Protein AF-V5WHB4-F1 (afdb_monomer_lite)

Sequence (123 aa):
MDFMERMKKTLDRGVEASREFLGRAGDTAKDLSEKGVLRLEIRELEGRGKKEFARLGQLVFDHFVKQEKSSITAKNQEVSEILEELRTIENDIAVREDKLSASDDGDKEEPAQTDGADSRDNS

Structure (mmCIF, N/CA/C/O backbone):
data_AF-V5WHB4-F1
#
_entry.id   AF-V5WHB4-F1
#
loop_
_atom_site.group_PDB
_atom_site.id
_atom_site.type_symbol
_atom_site.label_atom_id
_atom_site.label_alt_id
_atom_site.label_comp_id
_atom_site.label_asym_id
_atom_site.label_entity_id
_atom_site.label_seq_id
_atom_site.pdbx_PDB_ins_code
_atom_site.Cartn_x
_atom_site.Cartn_y
_atom_site.Cartn_z
_atom_site.occupancy
_atom_site.B_iso_or_equiv
_atom_site.auth_seq_id
_atom_site.auth_comp_id
_atom_site.auth_asym_id
_atom_site.auth_atom_id
_atom_site.pdbx_PDB_model_num
ATOM 1 N N . MET A 1 1 ? -14.895 4.718 -11.634 1.00 46.72 1 MET A N 1
ATOM 2 C CA . MET A 1 1 ? -14.301 3.420 -12.010 1.00 46.72 1 MET A CA 1
ATOM 3 C C . MET A 1 1 ? -13.549 2.932 -10.793 1.00 46.72 1 MET A C 1
ATOM 5 O O . MET A 1 1 ? -12.650 3.635 -10.351 1.00 46.72 1 MET A O 1
ATOM 9 N N . ASP A 1 2 ? -14.005 1.831 -10.206 1.00 59.88 2 ASP A N 1
ATOM 10 C CA . ASP A 1 2 ? -13.573 1.352 -8.890 1.00 59.88 2 ASP A CA 1
ATOM 11 C C . ASP A 1 2 ? -12.341 0.430 -9.008 1.00 59.88 2 ASP A C 1
ATOM 13 O O . ASP A 1 2 ? -12.194 -0.305 -9.986 1.00 59.88 2 ASP A O 1
ATOM 17 N N . PHE A 1 3 ? -11.438 0.466 -8.028 1.00 61.47 3 PHE A N 1
ATOM 18 C CA . PHE A 1 3 ? -10.193 -0.322 -7.982 1.00 61.47 3 PHE A CA 1
ATOM 19 C C . PHE A 1 3 ? -10.467 -1.835 -8.074 1.00 61.47 3 PHE A C 1
ATOM 21 O O . PHE A 1 3 ? -9.769 -2.578 -8.770 1.00 61.47 3 PHE A O 1
ATOM 28 N N . MET A 1 4 ? -11.576 -2.272 -7.475 1.00 64.19 4 MET A N 1
ATOM 29 C CA . MET A 1 4 ? -12.067 -3.651 -7.554 1.00 64.19 4 MET A CA 1
ATOM 30 C C . MET A 1 4 ? -12.448 -4.076 -8.977 1.00 64.19 4 MET A C 1
ATOM 32 O O . MET A 1 4 ? -12.301 -5.242 -9.351 1.00 64.19 4 MET A O 1
ATOM 36 N N . GLU A 1 5 ? -12.894 -3.129 -9.799 1.00 62.38 5 GLU A N 1
ATOM 37 C CA . GLU A 1 5 ? -13.272 -3.360 -11.191 1.00 62.38 5 GLU A CA 1
ATOM 38 C C . GLU A 1 5 ? -12.039 -3.580 -12.085 1.00 62.38 5 GLU A C 1
ATOM 40 O O . GLU A 1 5 ? -12.090 -4.348 -13.050 1.00 62.38 5 GLU A O 1
ATOM 45 N N . ARG A 1 6 ? -10.899 -2.970 -11.726 1.00 66.12 6 ARG A N 1
ATOM 46 C CA . ARG A 1 6 ? -9.612 -3.158 -12.416 1.00 66.12 6 ARG A CA 1
ATOM 47 C C . ARG A 1 6 ? -9.009 -4.532 -12.129 1.00 66.12 6 ARG A C 1
ATOM 49 O O . ARG A 1 6 ? -8.625 -5.223 -13.068 1.00 66.12 6 ARG A O 1
ATOM 56 N N . MET A 1 7 ? -9.023 -4.980 -10.871 1.00 62.19 7 MET A N 1
ATOM 57 C CA . MET A 1 7 ? -8.462 -6.280 -10.469 1.00 62.19 7 MET A CA 1
ATOM 58 C C . MET A 1 7 ? -9.134 -7.468 -11.182 1.00 62.19 7 MET A C 1
ATOM 60 O O . MET A 1 7 ? -8.478 -8.455 -11.512 1.00 62.19 7 MET A O 1
ATOM 64 N N . LYS A 1 8 ? -10.437 -7.361 -11.475 1.00 59.00 8 LYS A N 1
ATOM 65 C CA . LYS A 1 8 ? -11.197 -8.414 -12.161 1.00 59.00 8 LYS A CA 1
ATOM 66 C C . LYS A 1 8 ? -10.830 -8.546 -13.645 1.00 59.00 8 LYS A C 1
ATOM 68 O O . LYS A 1 8 ? -10.741 -9.657 -14.149 1.00 59.00 8 LYS A O 1
ATOM 73 N N . LYS A 1 9 ? -10.554 -7.432 -14.333 1.00 57.69 9 LYS A N 1
ATOM 74 C CA . LYS A 1 9 ? -10.204 -7.425 -15.768 1.00 57.69 9 LYS A CA 1
ATOM 75 C C . LYS A 1 9 ? -8.786 -7.913 -16.066 1.00 57.69 9 LYS A C 1
ATOM 77 O O . LYS A 1 9 ? -8.542 -8.414 -17.160 1.00 57.69 9 LYS A O 1
ATO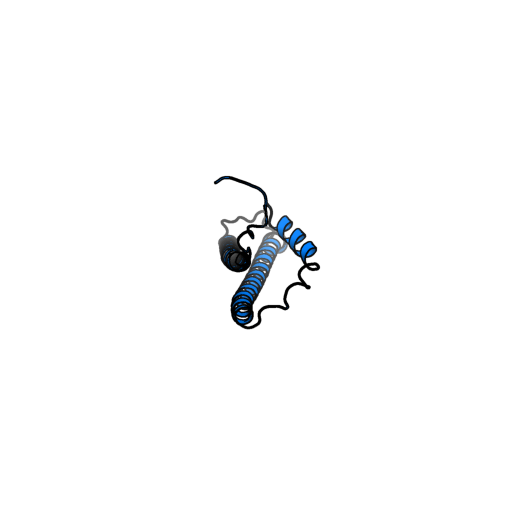M 82 N N . THR A 1 10 ? -7.854 -7.752 -15.131 1.00 58.06 10 THR A N 1
ATOM 83 C CA . THR A 1 10 ? -6.447 -8.134 -15.333 1.00 58.06 10 THR A CA 1
ATOM 84 C C . THR A 1 10 ? -6.252 -9.653 -15.332 1.00 58.06 10 THR A C 1
ATOM 86 O O . THR A 1 10 ? -5.359 -10.155 -16.007 1.00 58.06 10 THR A O 1
ATOM 89 N N . LEU A 1 11 ? -7.123 -10.399 -14.644 1.00 51.31 11 LEU A N 1
ATOM 90 C CA . LEU A 1 11 ? -7.089 -11.865 -14.631 1.00 51.31 11 LEU A CA 1
ATOM 91 C C . LEU A 1 11 ? -7.558 -12.481 -15.961 1.00 51.31 11 LEU A C 1
ATOM 93 O O . LEU A 1 11 ? -6.990 -13.480 -16.395 1.00 51.31 11 LEU A O 1
ATOM 97 N N . ASP A 1 12 ? -8.517 -11.854 -16.648 1.00 49.00 12 ASP A N 1
ATOM 98 C CA . ASP A 1 12 ? -9.105 -12.402 -17.881 1.00 49.00 12 ASP A CA 1
ATOM 99 C C . ASP A 1 12 ? -8.209 -12.236 -19.127 1.00 49.00 12 ASP A C 1
ATOM 101 O O . ASP A 1 12 ? -8.420 -12.909 -20.132 1.00 49.00 12 ASP A O 1
ATOM 105 N N . ARG A 1 13 ? -7.175 -11.382 -19.085 1.00 53.22 13 ARG A N 1
ATOM 106 C CA . ARG A 1 13 ? -6.289 -11.107 -20.241 1.00 53.22 13 ARG A CA 1
ATOM 107 C C . ARG A 1 13 ? -4.970 -11.886 -20.253 1.00 53.22 13 ARG A C 1
ATOM 109 O O . ARG A 1 13 ? -4.148 -11.687 -21.143 1.00 53.22 13 ARG A O 1
ATOM 116 N N . GLY A 1 14 ? -4.755 -12.783 -19.292 1.00 54.56 14 GLY A N 1
ATOM 117 C CA . GLY A 1 14 ? -3.466 -13.453 -19.087 1.00 54.56 14 GLY A CA 1
ATOM 118 C C . GLY A 1 14 ? -3.062 -14.516 -20.120 1.00 54.56 14 GLY A C 1
ATOM 119 O O . GLY A 1 14 ? -1.939 -15.003 -20.044 1.00 54.56 14 GLY A O 1
ATOM 120 N N . VAL A 1 15 ? -3.927 -14.910 -21.065 1.00 46.94 15 VAL A N 1
ATOM 121 C CA . VAL A 1 15 ? -3.702 -16.139 -21.862 1.00 46.94 15 VAL A CA 1
ATOM 122 C C . VAL A 1 15 ? -3.392 -15.894 -23.351 1.00 46.94 15 VAL A C 1
ATOM 124 O O . VAL A 1 15 ? -2.762 -16.745 -23.977 1.00 46.94 15 VAL A O 1
ATOM 127 N N . GLU A 1 16 ? -3.713 -14.733 -23.930 1.00 48.12 16 GLU A N 1
ATOM 128 C CA . GLU A 1 16 ? -3.578 -14.53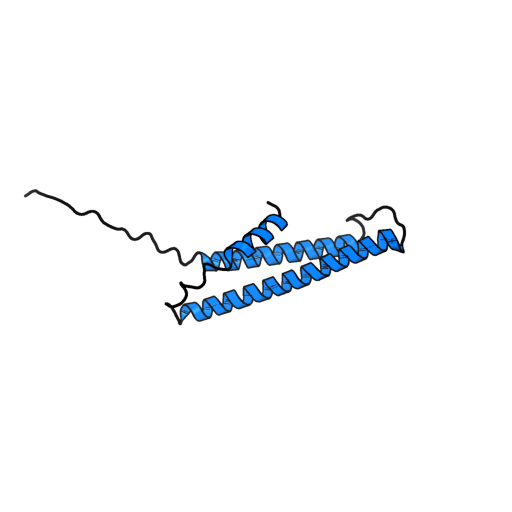1 -25.390 1.00 48.12 16 GLU A CA 1
ATOM 129 C C . GLU A 1 16 ? -2.235 -13.922 -25.845 1.00 48.12 16 GLU A C 1
ATOM 131 O O . GLU A 1 16 ? -1.812 -14.154 -26.974 1.00 48.12 16 GLU A O 1
ATOM 136 N N . ALA A 1 17 ? -1.486 -13.246 -24.966 1.00 53.28 17 ALA A N 1
ATOM 137 C CA . ALA A 1 17 ? -0.282 -12.483 -25.343 1.00 53.28 17 ALA A CA 1
ATOM 138 C C . ALA A 1 17 ? 1.014 -13.314 -25.533 1.00 53.28 17 ALA A C 1
ATOM 140 O O . ALA A 1 17 ? 2.097 -12.759 -25.699 1.00 53.28 17 ALA A O 1
ATOM 141 N N . SER A 1 18 ? 0.948 -14.649 -25.489 1.00 45.41 18 SER A N 1
ATOM 142 C CA . SER A 1 18 ? 2.146 -15.509 -25.439 1.00 45.41 18 SER A CA 1
ATOM 143 C C . SER A 1 18 ? 2.824 -15.788 -26.789 1.00 45.41 18 SER A C 1
ATOM 145 O O . SER A 1 18 ? 3.926 -16.334 -26.801 1.00 45.41 18 SER A O 1
ATOM 147 N N . ARG A 1 19 ? 2.205 -15.451 -27.931 1.00 47.88 19 ARG A N 1
ATOM 148 C CA . ARG A 1 19 ? 2.658 -15.943 -29.251 1.00 47.88 19 ARG A CA 1
ATOM 149 C C . ARG A 1 19 ? 3.437 -14.954 -30.123 1.00 47.88 19 ARG A C 1
ATOM 151 O O . ARG A 1 19 ? 4.016 -15.397 -31.107 1.00 47.88 19 ARG A O 1
ATOM 158 N N . GLU A 1 20 ? 3.513 -13.672 -29.775 1.00 53.59 20 GLU A N 1
ATOM 159 C CA . GLU A 1 20 ? 4.030 -12.641 -30.701 1.00 53.59 20 GLU A CA 1
ATOM 160 C C . GLU A 1 20 ? 5.491 -12.203 -30.437 1.00 53.59 20 GLU A C 1
ATOM 162 O O . GLU A 1 20 ? 6.068 -11.427 -31.190 1.00 53.59 20 GLU A O 1
ATOM 167 N N . PHE A 1 21 ? 6.154 -12.744 -29.407 1.00 49.75 21 PHE A N 1
ATOM 168 C CA . PHE A 1 21 ? 7.390 -12.167 -28.846 1.00 49.75 21 PHE A CA 1
ATOM 169 C C . PHE A 1 21 ? 8.734 -12.646 -29.457 1.00 49.75 21 PHE A C 1
ATOM 171 O O . PHE A 1 21 ? 9.760 -12.582 -28.783 1.00 49.75 21 PHE A O 1
ATOM 178 N N . LEU A 1 22 ? 8.791 -13.160 -30.696 1.00 46.16 22 LEU A N 1
ATOM 179 C CA . LEU A 1 22 ? 9.989 -13.881 -31.196 1.00 46.16 22 LEU A CA 1
ATOM 180 C C . LEU A 1 22 ? 10.798 -13.199 -32.325 1.00 46.16 22 LEU A C 1
ATOM 182 O O . LEU A 1 22 ? 11.473 -13.894 -33.080 1.00 46.16 22 LEU A O 1
ATOM 186 N N . GLY A 1 23 ? 10.767 -11.863 -32.454 1.00 49.75 23 GLY A N 1
ATOM 187 C CA . GLY A 1 23 ? 11.333 -11.166 -33.629 1.00 49.75 23 GLY A CA 1
ATOM 188 C C . GLY A 1 23 ? 12.488 -10.162 -33.444 1.00 49.75 23 GLY A C 1
ATOM 189 O O . GLY A 1 23 ? 13.158 -9.858 -34.428 1.00 49.75 23 GLY A O 1
ATOM 190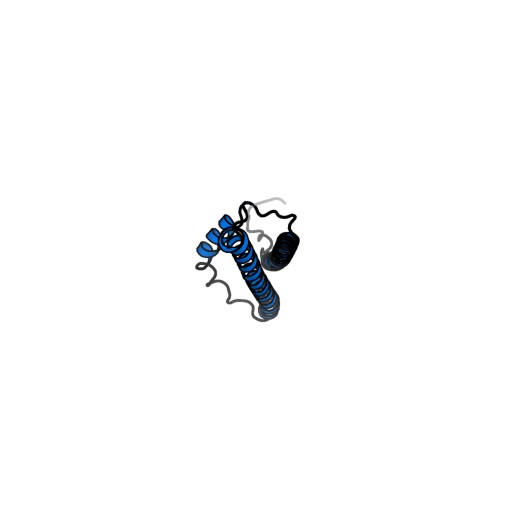 N N . ARG A 1 24 ? 12.756 -9.608 -32.251 1.00 49.94 24 ARG A N 1
ATOM 191 C CA . ARG A 1 24 ? 13.729 -8.502 -32.069 1.00 49.94 24 ARG A CA 1
ATOM 192 C C . ARG A 1 24 ? 14.536 -8.741 -30.785 1.00 49.94 24 ARG A C 1
ATOM 194 O O . ARG A 1 24 ? 13.951 -8.887 -29.726 1.00 49.94 24 ARG A O 1
ATOM 201 N N . ALA A 1 25 ? 15.863 -8.891 -30.862 1.00 51.91 25 ALA A N 1
ATOM 202 C CA . ALA A 1 25 ? 16.666 -9.426 -29.742 1.00 51.91 25 ALA A CA 1
ATOM 203 C C . ALA A 1 25 ? 17.656 -8.429 -29.096 1.00 51.91 25 ALA A C 1
ATOM 205 O O . ALA A 1 25 ? 18.232 -8.743 -28.059 1.00 51.91 25 ALA A O 1
ATOM 206 N N . GLY A 1 26 ? 17.857 -7.236 -29.672 1.00 44.78 26 GLY A N 1
ATOM 207 C CA . GLY A 1 26 ? 18.782 -6.214 -29.148 1.00 44.78 26 GLY A CA 1
ATOM 208 C C . GLY A 1 26 ? 18.080 -5.133 -28.322 1.00 44.78 26 GLY A C 1
ATOM 209 O O . GLY A 1 26 ? 18.237 -5.078 -27.105 1.00 44.78 26 GLY A O 1
ATOM 210 N N . ASP A 1 27 ? 17.254 -4.313 -28.975 1.00 54.06 27 ASP A N 1
ATOM 211 C CA . ASP A 1 27 ? 16.515 -3.218 -28.322 1.00 54.06 27 ASP A CA 1
ATOM 212 C C . ASP A 1 27 ? 15.427 -3.734 -27.369 1.00 54.06 27 ASP A C 1
ATOM 214 O O . ASP A 1 27 ? 15.215 -3.186 -26.288 1.00 54.06 27 ASP A O 1
ATOM 218 N N . THR A 1 28 ? 14.833 -4.883 -27.696 1.00 58.53 28 THR A N 1
ATOM 219 C CA . THR A 1 28 ? 13.867 -5.580 -26.842 1.00 58.53 28 THR A CA 1
ATOM 220 C C . THR A 1 28 ? 14.476 -6.023 -25.513 1.00 58.53 28 THR A C 1
ATOM 222 O O . THR A 1 28 ? 13.776 -6.032 -24.511 1.00 58.53 28 THR A O 1
ATOM 225 N N . ALA A 1 29 ? 15.771 -6.355 -25.441 1.00 60.19 29 ALA A N 1
ATOM 226 C CA . ALA A 1 29 ? 16.383 -6.797 -24.184 1.00 60.19 29 ALA A CA 1
ATOM 227 C C . ALA A 1 29 ? 16.533 -5.648 -23.170 1.00 60.19 29 ALA A C 1
ATOM 229 O O . ALA A 1 29 ? 16.321 -5.848 -21.972 1.00 60.19 29 ALA A O 1
ATOM 230 N N . LYS A 1 30 ? 16.868 -4.441 -23.645 1.00 60.47 30 LYS A N 1
ATOM 231 C CA . LYS A 1 30 ? 16.973 -3.247 -22.798 1.00 60.47 30 LYS A CA 1
ATOM 232 C C . LYS A 1 30 ? 15.593 -2.762 -22.353 1.00 60.47 30 LYS A C 1
ATOM 234 O O . LYS A 1 30 ? 15.397 -2.532 -21.162 1.00 60.47 30 LYS A O 1
ATOM 239 N N . ASP A 1 31 ? 14.638 -2.711 -23.278 1.00 68.12 31 ASP A N 1
ATOM 240 C CA . ASP A 1 31 ? 13.247 -2.355 -22.981 1.00 68.12 31 ASP A CA 1
ATOM 241 C C . ASP A 1 31 ? 12.605 -3.348 -21.990 1.00 68.12 31 ASP A C 1
ATOM 243 O O . ASP A 1 31 ? 12.018 -2.954 -20.984 1.00 68.12 31 ASP A O 1
ATOM 247 N N . LEU A 1 32 ? 12.834 -4.655 -22.167 1.00 73.12 32 LEU A N 1
ATOM 248 C CA . LEU A 1 32 ? 12.417 -5.680 -21.202 1.00 73.12 32 LEU A CA 1
ATOM 249 C C . LEU A 1 32 ? 13.064 -5.508 -19.822 1.00 73.12 32 LEU A C 1
ATOM 251 O O . LEU A 1 32 ? 12.418 -5.792 -18.812 1.00 73.12 32 LEU A O 1
ATOM 255 N N . SER A 1 33 ? 14.325 -5.070 -19.762 1.00 80.81 33 SER A N 1
ATOM 256 C CA . SER A 1 33 ? 15.013 -4.820 -18.494 1.00 80.81 33 SER A CA 1
ATOM 257 C C . SER A 1 33 ? 14.396 -3.634 -17.756 1.00 80.81 33 SER A C 1
ATOM 259 O O . SER A 1 33 ? 14.086 -3.747 -16.572 1.00 80.81 33 SER A O 1
ATOM 261 N N . GLU A 1 34 ? 14.185 -2.510 -18.442 1.00 84.25 34 GLU A N 1
ATOM 262 C CA . GLU A 1 34 ? 13.597 -1.299 -17.854 1.00 84.25 34 GLU A CA 1
ATOM 263 C C . GLU A 1 34 ? 12.142 -1.545 -17.415 1.00 84.25 34 GLU A C 1
ATOM 265 O O . GLU A 1 34 ? 11.772 -1.249 -16.274 1.00 84.25 34 GLU A O 1
ATOM 270 N N . LYS A 1 35 ? 11.340 -2.218 -18.251 1.00 86.00 35 LYS A N 1
ATOM 271 C CA . LYS A 1 35 ? 9.979 -2.663 -17.902 1.00 86.00 35 LYS A CA 1
ATOM 272 C C . LYS A 1 35 ? 9.970 -3.662 -16.744 1.00 86.00 35 LYS A C 1
ATOM 274 O O . LYS A 1 35 ? 9.080 -3.622 -15.893 1.00 86.00 35 LYS A O 1
ATOM 279 N N . GLY A 1 36 ? 10.952 -4.560 -16.689 1.00 88.38 36 GLY A N 1
ATOM 280 C CA . GLY A 1 36 ? 11.118 -5.527 -15.605 1.00 88.38 36 GLY A CA 1
ATOM 281 C C . GLY A 1 36 ? 11.335 -4.849 -14.253 1.00 88.38 36 GLY A C 1
ATOM 282 O O . GLY A 1 36 ? 10.680 -5.220 -13.278 1.00 88.38 36 GLY A O 1
ATOM 283 N N . VAL A 1 37 ? 12.183 -3.818 -14.211 1.00 92.81 37 VAL A N 1
ATOM 284 C CA . VAL A 1 37 ? 12.407 -3.005 -13.005 1.00 92.81 37 VAL A CA 1
ATOM 285 C C . VAL A 1 37 ? 11.112 -2.324 -12.567 1.00 92.81 37 VAL A C 1
ATOM 287 O O . VAL A 1 37 ? 10.703 -2.495 -11.421 1.00 92.81 37 VAL A O 1
ATOM 290 N N . LEU A 1 38 ? 10.407 -1.648 -13.480 1.00 88.50 38 LEU A N 1
ATOM 291 C CA . LEU A 1 38 ? 9.137 -0.981 -13.159 1.00 88.50 38 LEU A CA 1
ATOM 292 C C . LEU A 1 38 ? 8.089 -1.952 -12.593 1.00 88.50 38 LEU A C 1
ATOM 294 O O . LEU A 1 38 ? 7.411 -1.633 -11.618 1.00 88.50 38 LEU A O 1
ATOM 298 N N . ARG A 1 39 ? 7.979 -3.163 -13.153 1.00 89.50 39 ARG A N 1
ATOM 299 C CA . ARG A 1 39 ? 7.062 -4.201 -12.649 1.00 89.50 39 ARG A CA 1
ATOM 300 C C . ARG A 1 39 ? 7.432 -4.679 -11.245 1.00 89.50 39 ARG A C 1
ATOM 302 O O . ARG A 1 39 ? 6.537 -4.940 -10.440 1.00 89.50 39 ARG A O 1
ATOM 309 N N . LEU A 1 40 ? 8.724 -4.809 -10.943 1.00 95.12 40 LEU A N 1
ATOM 310 C CA . LEU A 1 40 ? 9.183 -5.159 -9.597 1.00 95.12 40 LEU A CA 1
ATOM 311 C C . LEU A 1 40 ? 8.882 -4.035 -8.602 1.00 95.12 40 LEU A C 1
ATOM 313 O O . LEU A 1 40 ? 8.326 -4.317 -7.544 1.00 95.12 40 LEU A O 1
ATOM 317 N N . GLU A 1 41 ? 9.150 -2.779 -8.963 1.00 93.50 41 GLU A N 1
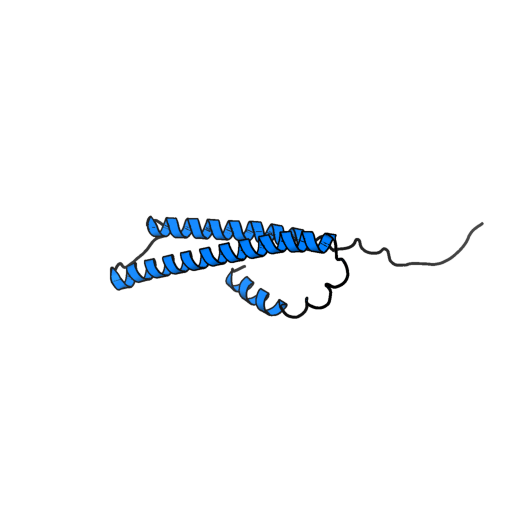ATOM 318 C CA . GLU A 1 41 ? 8.835 -1.618 -8.122 1.00 93.50 41 GLU A CA 1
ATOM 319 C C . GLU A 1 41 ? 7.332 -1.512 -7.820 1.00 93.50 41 GLU A C 1
ATOM 321 O O . GLU A 1 41 ? 6.947 -1.297 -6.670 1.00 93.50 41 GLU A O 1
ATOM 326 N N . ILE A 1 42 ? 6.469 -1.715 -8.825 1.00 91.75 42 ILE A N 1
ATOM 327 C CA . ILE A 1 42 ? 5.009 -1.758 -8.635 1.00 91.75 42 ILE A CA 1
ATOM 328 C C . ILE A 1 42 ? 4.637 -2.879 -7.662 1.00 91.75 42 ILE A C 1
ATOM 330 O O . ILE A 1 42 ? 3.899 -2.651 -6.707 1.00 91.75 42 ILE A O 1
ATOM 334 N N . ARG A 1 43 ? 5.189 -4.084 -7.842 1.00 91.50 43 ARG A N 1
ATOM 335 C CA . ARG A 1 43 ? 4.912 -5.221 -6.953 1.00 91.50 43 ARG A CA 1
ATOM 336 C C . ARG A 1 43 ? 5.353 -4.957 -5.511 1.00 91.50 43 ARG A C 1
ATOM 338 O O . ARG A 1 43 ? 4.686 -5.392 -4.569 1.00 91.50 43 ARG A O 1
ATOM 345 N N . GLU A 1 44 ? 6.475 -4.274 -5.317 1.00 94.50 44 GLU A N 1
ATOM 346 C CA . GLU A 1 44 ? 6.938 -3.858 -3.993 1.00 94.50 44 GLU A CA 1
ATOM 347 C C . GLU A 1 44 ? 5.988 -2.838 -3.363 1.00 94.50 44 GLU A C 1
ATOM 349 O O . GLU A 1 44 ? 5.599 -3.001 -2.202 1.00 94.50 44 GLU A O 1
ATOM 354 N N . LEU A 1 45 ? 5.560 -1.832 -4.130 1.00 94.62 45 LEU A N 1
ATOM 355 C CA . LEU A 1 45 ? 4.568 -0.842 -3.715 1.00 94.62 45 LEU A CA 1
ATOM 356 C C . LEU A 1 45 ? 3.235 -1.493 -3.328 1.00 94.62 45 LEU A C 1
ATOM 358 O O . LEU A 1 45 ? 2.730 -1.228 -2.240 1.00 94.62 45 LEU A O 1
ATOM 362 N N . GLU A 1 46 ? 2.710 -2.412 -4.140 1.00 91.56 46 GLU A N 1
ATOM 363 C CA . GLU A 1 46 ? 1.513 -3.196 -3.812 1.00 91.56 46 GLU A CA 1
ATOM 364 C C . GLU A 1 46 ? 1.697 -3.998 -2.518 1.00 91.56 46 GLU A C 1
ATOM 366 O O . GLU A 1 46 ? 0.786 -4.107 -1.694 1.00 91.56 46 GLU A O 1
ATOM 371 N N . GLY A 1 47 ? 2.885 -4.576 -2.325 1.00 91.94 47 GLY A N 1
ATOM 372 C CA . GLY A 1 47 ? 3.251 -5.280 -1.101 1.00 91.94 47 GLY A CA 1
ATOM 373 C C . GLY A 1 47 ? 3.225 -4.368 0.126 1.00 91.94 47 GLY A C 1
ATOM 374 O O . GLY A 1 47 ? 2.719 -4.775 1.174 1.00 91.94 47 GLY A O 1
ATOM 375 N N . ARG A 1 48 ? 3.732 -3.136 0.005 1.00 96.12 48 ARG A N 1
ATOM 376 C CA . ARG A 1 48 ? 3.645 -2.115 1.062 1.00 96.12 48 ARG A CA 1
ATOM 377 C C . ARG A 1 48 ? 2.200 -1.693 1.312 1.00 96.12 48 ARG A C 1
ATOM 379 O O . ARG A 1 48 ? 1.767 -1.726 2.459 1.00 96.12 48 ARG A O 1
ATOM 386 N N . GLY A 1 49 ? 1.424 -1.435 0.259 1.00 94.81 49 GLY A N 1
ATOM 387 C CA . GLY A 1 49 ? 0.009 -1.075 0.370 1.00 94.81 49 GLY A CA 1
ATOM 388 C C . GLY A 1 49 ? -0.802 -2.141 1.109 1.00 94.81 49 GLY A C 1
ATOM 389 O O . GLY A 1 49 ? -1.554 -1.826 2.026 1.00 94.81 49 GLY A O 1
ATOM 390 N N . LYS A 1 50 ? -0.578 -3.427 0.807 1.00 95.62 50 LYS A N 1
ATOM 391 C CA . LYS A 1 50 ? -1.210 -4.547 1.532 1.00 95.62 50 LYS A CA 1
ATOM 392 C C . LYS A 1 50 ? -0.888 -4.540 3.029 1.00 95.62 50 LYS A C 1
ATOM 394 O O . LYS A 1 50 ? -1.768 -4.836 3.836 1.00 95.62 50 LYS A O 1
ATOM 399 N N . LYS A 1 51 ? 0.353 -4.213 3.409 1.00 97.06 51 LYS A N 1
ATOM 400 C CA . LYS A 1 51 ? 0.758 -4.119 4.821 1.00 97.06 51 LYS A CA 1
ATOM 401 C C . LYS A 1 51 ? 0.069 -2.950 5.525 1.00 97.06 51 LYS A C 1
ATOM 403 O O . LYS A 1 51 ? -0.445 -3.150 6.621 1.00 97.06 51 LYS A O 1
ATOM 408 N N . GLU A 1 52 ? -0.010 -1.784 4.890 1.00 96.88 52 GLU A N 1
ATOM 409 C CA . GLU A 1 52 ? -0.704 -0.622 5.464 1.00 96.88 52 GLU A CA 1
ATOM 410 C C . GLU A 1 52 ? -2.218 -0.842 5.574 1.00 96.88 52 GLU A C 1
ATOM 412 O O . GLU A 1 52 ? -2.815 -0.527 6.602 1.00 96.88 52 GLU A O 1
ATOM 417 N N . PHE A 1 53 ? -2.846 -1.496 4.592 1.00 94.56 53 PHE A N 1
ATOM 418 C CA . PHE A 1 53 ? -4.248 -1.910 4.707 1.00 94.56 53 PHE A CA 1
ATOM 419 C C . PHE A 1 53 ? -4.473 -2.888 5.866 1.00 94.56 53 PHE A C 1
ATOM 421 O O . PHE A 1 53 ? -5.441 -2.744 6.616 1.00 94.56 53 PHE A O 1
ATOM 428 N N . ALA A 1 54 ? -3.581 -3.867 6.049 1.00 96.81 54 ALA A N 1
ATOM 429 C CA . ALA A 1 54 ? -3.653 -4.781 7.186 1.00 96.81 54 ALA A CA 1
ATOM 430 C C . ALA A 1 54 ? -3.485 -4.034 8.519 1.00 96.81 54 ALA A C 1
ATOM 432 O O . ALA A 1 54 ? -4.232 -4.295 9.463 1.00 96.81 54 ALA A O 1
ATOM 433 N N . ARG A 1 55 ? -2.564 -3.064 8.579 1.00 97.50 55 ARG A N 1
ATOM 434 C CA . ARG A 1 55 ? -2.363 -2.195 9.744 1.00 97.50 55 ARG A CA 1
ATOM 435 C C . ARG A 1 55 ? -3.614 -1.374 10.057 1.00 97.50 55 ARG A C 1
ATOM 437 O O . ARG A 1 55 ? -4.023 -1.330 11.215 1.00 97.50 55 ARG A O 1
ATOM 444 N N . LEU A 1 56 ? -4.261 -0.789 9.047 1.00 97.25 56 LEU A N 1
ATOM 445 C CA . LEU A 1 56 ? -5.528 -0.073 9.217 1.00 97.25 56 LEU A CA 1
ATOM 446 C C . LEU A 1 56 ? -6.619 -0.999 9.761 1.00 97.25 56 LEU A C 1
ATOM 448 O O . LEU A 1 56 ? -7.304 -0.650 10.719 1.00 97.25 56 LEU A O 1
ATOM 452 N N . GLY A 1 57 ? -6.759 -2.196 9.186 1.00 96.62 57 GLY A N 1
ATOM 453 C CA . GLY A 1 57 ? -7.727 -3.193 9.644 1.00 96.62 57 GLY A CA 1
ATOM 454 C C . GLY A 1 57 ? -7.492 -3.623 11.093 1.00 96.62 57 GLY A C 1
ATOM 455 O O . GLY A 1 57 ? -8.439 -3.685 11.876 1.00 96.62 57 GLY A O 1
ATOM 456 N N . GLN A 1 58 ? -6.233 -3.853 11.477 1.00 97.19 58 GLN A N 1
ATOM 457 C CA . GLN A 1 58 ? -5.862 -4.170 12.856 1.00 97.19 58 GLN A CA 1
ATOM 458 C C . GLN A 1 58 ? -6.209 -3.024 13.810 1.00 97.19 58 GLN A C 1
ATOM 460 O O . GLN A 1 58 ? -6.789 -3.257 14.866 1.00 97.19 58 GLN A O 1
ATOM 465 N N . LEU A 1 59 ? -5.896 -1.789 13.424 1.00 96.69 59 LEU A N 1
ATOM 466 C CA . LEU A 1 59 ? -6.190 -0.600 14.214 1.00 96.69 59 LEU A CA 1
ATOM 467 C C . LEU A 1 59 ? -7.702 -0.421 14.424 1.00 96.69 59 LEU A C 1
ATOM 469 O O . LEU A 1 59 ? -8.147 -0.164 15.541 1.00 96.69 59 LEU A O 1
ATOM 473 N N . VAL A 1 60 ? -8.502 -0.628 13.377 1.00 96.75 60 VAL A N 1
ATOM 474 C CA . VAL A 1 60 ? -9.970 -0.609 13.451 1.00 96.75 60 VAL A CA 1
ATOM 475 C C . VAL A 1 60 ? -10.498 -1.725 14.359 1.00 96.75 60 VAL A C 1
ATOM 477 O O . VAL A 1 60 ? -11.352 -1.471 15.210 1.00 96.75 60 VAL A O 1
ATOM 480 N N . PHE A 1 61 ? -9.978 -2.948 14.223 1.00 96.88 61 PHE A N 1
ATOM 481 C CA . PHE A 1 61 ? -10.354 -4.077 15.075 1.00 96.88 61 PHE A CA 1
ATOM 482 C C . PHE A 1 61 ? -10.044 -3.803 16.549 1.00 96.88 61 PHE A C 1
ATOM 484 O O . PHE A 1 61 ? -10.916 -3.953 17.402 1.00 96.88 61 PHE A O 1
ATOM 491 N N . ASP A 1 62 ? -8.826 -3.355 16.854 1.00 96.25 62 ASP A N 1
ATOM 492 C CA . ASP A 1 62 ? -8.408 -3.047 18.219 1.00 96.25 62 ASP A CA 1
ATOM 493 C C . ASP A 1 62 ? -9.277 -1.934 18.822 1.00 96.25 62 ASP A C 1
ATOM 495 O O . ASP A 1 62 ? -9.679 -2.021 19.983 1.00 96.25 62 ASP A O 1
ATOM 499 N N . HIS A 1 63 ? -9.636 -0.926 18.026 1.00 96.69 63 HIS A N 1
ATOM 500 C CA . HIS A 1 63 ? -10.493 0.174 18.453 1.00 96.69 63 HIS A CA 1
ATOM 501 C C . HIS A 1 63 ? -11.903 -0.285 18.853 1.00 96.69 63 HIS A C 1
ATOM 503 O O . HIS A 1 63 ? -12.405 0.111 19.906 1.00 96.69 63 HIS A O 1
ATOM 509 N N . PHE A 1 64 ? -12.534 -1.127 18.033 1.00 96.94 64 PHE A N 1
ATOM 510 C CA . PHE A 1 64 ? -13.911 -1.560 18.269 1.00 96.94 64 PHE A CA 1
ATOM 511 C C . PHE A 1 64 ? -14.019 -2.723 19.254 1.00 96.94 64 PHE A C 1
ATOM 513 O O . PHE A 1 64 ? -14.929 -2.743 20.075 1.00 96.94 64 PHE A O 1
ATOM 520 N N . VAL A 1 65 ? -13.103 -3.689 19.184 1.00 97.31 65 VAL A N 1
ATOM 521 C CA . VAL A 1 65 ? -13.224 -4.955 19.920 1.00 97.31 65 VAL A CA 1
ATOM 522 C C . VAL A 1 65 ? -12.457 -4.929 21.234 1.00 97.31 65 VAL A C 1
ATOM 524 O O . VAL A 1 65 ? -12.950 -5.443 22.230 1.00 97.31 65 VAL A O 1
ATOM 527 N N . LYS A 1 66 ? -11.251 -4.346 21.261 1.00 95.31 66 LYS A N 1
ATOM 528 C CA . LYS A 1 66 ? -10.416 -4.340 22.476 1.00 95.31 66 LYS A CA 1
ATOM 529 C C . LYS A 1 66 ? -10.610 -3.091 23.322 1.00 95.31 66 LYS A C 1
ATOM 531 O O . LYS A 1 66 ? -10.514 -3.167 24.540 1.00 95.31 66 LYS A O 1
ATOM 536 N N . GLN A 1 67 ? -10.816 -1.942 22.681 1.00 95.25 67 GLN A N 1
ATOM 537 C CA . GLN A 1 67 ? -10.981 -0.659 23.370 1.00 95.25 67 GLN A CA 1
ATOM 538 C C . GLN A 1 67 ? -12.452 -0.276 23.579 1.00 95.25 67 GLN A C 1
ATOM 540 O O . GLN A 1 67 ? -12.704 0.720 24.251 1.00 95.25 67 GLN A O 1
ATOM 545 N N . GLU A 1 68 ? -13.394 -1.024 22.989 1.00 94.88 68 GLU A N 1
ATOM 546 C CA . GLU A 1 68 ? -14.848 -0.797 23.080 1.00 94.88 68 GLU A CA 1
ATOM 547 C C . GLU A 1 68 ? -15.282 0.636 22.718 1.00 94.88 68 GLU A C 1
ATOM 549 O O . GLU A 1 68 ? -16.296 1.155 23.187 1.00 94.88 68 GLU A O 1
ATOM 554 N N . LYS A 1 69 ? -14.512 1.313 21.861 1.00 94.56 69 LYS A N 1
ATOM 555 C CA . LYS A 1 69 ? -14.852 2.657 21.392 1.00 94.56 69 LYS A CA 1
ATOM 556 C C . LYS A 1 69 ? -15.864 2.558 20.261 1.00 94.56 69 LYS A C 1
ATOM 558 O O . LYS A 1 69 ? -15.748 1.703 19.398 1.00 94.56 69 LYS A O 1
ATOM 563 N N . SER A 1 70 ? -16.829 3.470 20.212 1.00 92.50 70 SER A N 1
ATOM 564 C CA . SER A 1 70 ? -17.939 3.413 19.249 1.00 92.50 70 SER A CA 1
ATOM 565 C C . SER A 1 70 ? -17.618 3.973 17.862 1.00 92.50 70 SER A C 1
ATOM 567 O O . SER A 1 70 ? -18.405 3.791 16.936 1.00 92.50 70 SER A O 1
ATOM 569 N N . SER A 1 71 ? -16.508 4.697 17.694 1.00 93.75 71 SER A N 1
ATOM 570 C CA . SER A 1 71 ? -16.201 5.367 16.426 1.00 93.75 71 SER A CA 1
ATOM 571 C C . SER A 1 71 ? -14.722 5.669 16.250 1.00 93.75 71 SER A C 1
ATOM 573 O O . SER A 1 71 ? -14.101 6.250 17.138 1.00 93.75 71 SER A O 1
ATOM 575 N N . ILE A 1 72 ? -14.225 5.428 15.041 1.00 94.81 72 ILE A N 1
ATOM 576 C CA . ILE A 1 72 ? -12.902 5.839 14.584 1.00 94.81 72 ILE A CA 1
ATOM 577 C C . ILE A 1 72 ? -13.037 6.848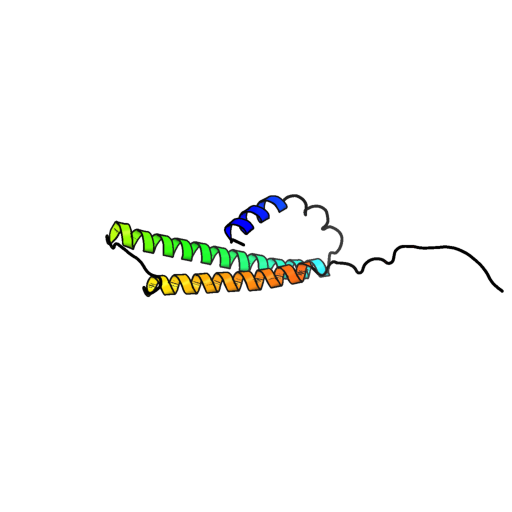 13.436 1.00 94.81 72 ILE A C 1
ATOM 579 O O . ILE A 1 72 ? -13.988 6.787 12.660 1.00 94.81 72 ILE A O 1
ATOM 583 N N . THR A 1 73 ? -12.116 7.807 13.334 1.00 95.25 73 THR A N 1
ATOM 584 C CA . THR A 1 73 ? -12.169 8.876 12.324 1.00 95.25 73 THR A CA 1
ATOM 585 C C . THR A 1 73 ? -10.809 9.097 11.678 1.00 95.25 73 THR A C 1
ATOM 587 O O . THR A 1 73 ? -9.777 8.888 12.312 1.00 95.25 73 THR A O 1
ATOM 590 N N . ALA A 1 74 ? -10.811 9.589 10.436 1.00 93.00 74 ALA A N 1
ATOM 591 C CA . ALA A 1 74 ? -9.609 9.975 9.696 1.00 93.00 74 ALA A CA 1
ATOM 592 C C . ALA A 1 74 ? -8.798 11.096 10.372 1.00 93.00 74 ALA A C 1
ATOM 594 O O . ALA A 1 74 ? -7.658 11.325 9.997 1.00 93.00 74 ALA A O 1
ATOM 595 N N . LYS A 1 75 ? -9.371 11.797 11.362 1.00 92.00 75 LYS A N 1
ATOM 596 C CA . LYS A 1 75 ? -8.661 12.807 12.166 1.00 92.00 75 LYS A CA 1
ATOM 597 C C . LYS A 1 75 ? -7.805 12.209 13.285 1.00 92.00 75 LYS A C 1
ATOM 599 O O . LYS A 1 75 ? -7.037 12.936 13.905 1.00 92.00 75 LYS A O 1
ATOM 604 N N . ASN A 1 76 ? -7.971 10.923 13.593 1.00 93.50 76 ASN A N 1
ATOM 605 C CA . ASN A 1 76 ? -7.111 10.260 14.562 1.00 93.50 76 ASN A CA 1
ATOM 606 C C . ASN A 1 76 ? -5.713 10.152 13.956 1.00 93.50 76 ASN A C 1
ATOM 608 O O . ASN A 1 76 ? -5.587 9.621 12.858 1.00 93.50 76 ASN A O 1
ATOM 612 N N . GLN A 1 77 ? -4.691 10.605 14.685 1.00 92.75 77 GLN A N 1
ATOM 613 C CA . GLN A 1 77 ? -3.315 10.704 14.185 1.00 92.75 77 GLN A CA 1
ATOM 614 C C . GLN A 1 77 ? -2.837 9.412 13.499 1.00 92.75 77 GLN A C 1
ATOM 616 O O . GLN A 1 77 ? -2.417 9.432 12.345 1.00 92.75 77 GLN A O 1
ATOM 621 N N . GLU A 1 78 ? -3.005 8.272 14.171 1.00 93.12 78 GLU A N 1
ATOM 622 C CA . GLU A 1 78 ? -2.604 6.960 13.648 1.00 93.12 78 GLU A CA 1
ATOM 623 C C . GLU A 1 78 ? -3.369 6.566 12.372 1.00 93.12 78 GLU A C 1
ATOM 625 O O . GLU A 1 78 ? -2.809 5.930 11.485 1.00 93.12 78 GLU A O 1
ATOM 630 N N . VAL A 1 79 ? -4.643 6.962 12.254 1.00 96.19 79 VAL A N 1
ATOM 631 C CA . VAL A 1 79 ? -5.449 6.715 11.048 1.00 96.19 79 VAL A CA 1
ATOM 632 C C . VAL A 1 79 ? -4.979 7.618 9.917 1.00 96.19 79 VAL A C 1
ATOM 634 O O . VAL A 1 79 ? -4.786 7.133 8.807 1.00 96.19 79 VAL A O 1
ATOM 637 N N . SER A 1 80 ? -4.784 8.915 10.180 1.00 96.75 80 SER A N 1
ATOM 638 C CA . SER A 1 80 ? -4.328 9.856 9.155 1.00 96.75 80 SER A CA 1
ATOM 639 C C . SER A 1 80 ? -2.978 9.455 8.575 1.00 96.75 80 SER A C 1
ATOM 641 O O . SER A 1 80 ? -2.821 9.495 7.363 1.00 96.75 80 SER A O 1
ATOM 643 N N . GLU A 1 81 ? -2.040 8.998 9.405 1.00 96.94 81 GLU A N 1
ATOM 644 C CA . GLU A 1 81 ? -0.728 8.536 8.941 1.00 96.94 81 GLU A CA 1
ATOM 645 C C . GLU A 1 81 ? -0.847 7.349 7.978 1.00 96.94 81 GLU A C 1
ATOM 647 O O . GLU A 1 81 ? -0.246 7.371 6.907 1.00 96.94 81 GLU A O 1
ATOM 652 N N . ILE A 1 82 ? -1.665 6.344 8.318 1.00 97.31 82 ILE A N 1
ATOM 653 C CA . ILE A 1 82 ? -1.883 5.181 7.444 1.00 97.31 82 ILE A CA 1
ATOM 654 C C . ILE A 1 82 ? -2.553 5.604 6.130 1.00 97.31 82 ILE A C 1
ATOM 656 O O . ILE A 1 82 ? -2.190 5.124 5.060 1.00 97.31 82 ILE A O 1
ATOM 660 N N . LEU A 1 83 ? -3.535 6.507 6.195 1.00 97.00 83 LEU A N 1
ATOM 661 C CA . LEU A 1 83 ? -4.259 6.964 5.009 1.00 97.00 83 LEU A CA 1
ATOM 662 C C . LEU A 1 83 ? -3.383 7.800 4.066 1.00 97.00 83 LEU A C 1
ATOM 664 O O . LEU A 1 83 ? -3.508 7.649 2.852 1.00 97.00 83 LEU A O 1
ATOM 668 N N . GLU A 1 84 ? -2.513 8.667 4.588 1.00 97.56 84 GLU A N 1
ATOM 669 C CA . GLU A 1 84 ? -1.583 9.435 3.748 1.00 97.56 84 GLU A CA 1
ATOM 670 C C . GLU A 1 84 ? -0.522 8.535 3.098 1.00 97.56 84 GLU A C 1
ATOM 672 O O . GLU A 1 84 ? -0.205 8.713 1.919 1.00 97.56 84 GLU A O 1
ATOM 677 N N . GLU A 1 85 ? -0.028 7.519 3.812 1.00 97.00 85 GLU A N 1
ATOM 678 C CA . GLU A 1 85 ? 0.885 6.530 3.228 1.00 97.00 85 GLU A CA 1
ATOM 679 C C . GLU A 1 85 ? 0.195 5.732 2.111 1.00 97.00 85 GLU A C 1
ATOM 681 O O . GLU A 1 85 ? 0.740 5.600 1.016 1.00 97.00 85 GLU A O 1
ATOM 686 N N . LEU A 1 86 ? -1.042 5.269 2.331 1.00 95.31 86 LEU A N 1
ATOM 687 C CA . LEU A 1 86 ? -1.819 4.566 1.304 1.00 95.31 86 LEU A CA 1
ATOM 688 C C . LEU A 1 86 ? -2.028 5.424 0.049 1.00 95.31 86 LEU A C 1
ATOM 690 O O . LEU A 1 86 ? -1.824 4.930 -1.058 1.00 95.31 86 LEU A O 1
ATOM 694 N N . ARG A 1 87 ? -2.353 6.714 0.201 1.00 96.25 87 ARG A N 1
ATOM 695 C CA . ARG A 1 87 ? -2.463 7.646 -0.938 1.00 96.25 87 ARG A CA 1
ATOM 696 C C . ARG A 1 87 ? -1.140 7.837 -1.665 1.00 96.25 87 ARG A C 1
ATOM 698 O O . ARG A 1 87 ? -1.120 7.941 -2.888 1.00 96.25 87 ARG A O 1
ATOM 705 N N . THR A 1 88 ? -0.041 7.914 -0.921 1.00 97.12 88 THR A N 1
ATOM 706 C CA . THR A 1 88 ? 1.299 8.052 -1.502 1.00 97.12 88 THR A CA 1
ATOM 707 C C . THR A 1 88 ? 1.640 6.820 -2.334 1.00 97.12 88 THR A C 1
ATOM 709 O O . THR A 1 88 ? 2.021 6.956 -3.493 1.00 97.12 88 THR A O 1
ATOM 712 N N . ILE A 1 89 ? 1.400 5.624 -1.790 1.00 93.62 89 ILE A N 1
ATOM 713 C CA . ILE A 1 89 ? 1.603 4.352 -2.489 1.00 93.62 89 ILE A CA 1
ATOM 714 C C . ILE A 1 89 ? 0.728 4.265 -3.746 1.00 93.62 89 ILE A C 1
ATOM 716 O O . ILE A 1 89 ? 1.229 3.878 -4.799 1.00 93.62 89 ILE A O 1
ATOM 720 N N . GLU A 1 90 ? -0.552 4.636 -3.668 1.00 90.00 90 GLU A N 1
ATOM 721 C CA . GLU A 1 90 ? -1.459 4.638 -4.825 1.00 90.00 90 GLU A CA 1
ATOM 722 C C . GLU A 1 90 ? -0.967 5.566 -5.941 1.00 90.00 90 GLU A C 1
ATOM 724 O O . GLU A 1 90 ? -0.909 5.157 -7.103 1.00 90.00 90 GLU A O 1
ATOM 729 N N . ASN A 1 91 ? -0.559 6.791 -5.597 1.00 94.50 91 ASN A N 1
ATOM 730 C CA . ASN A 1 91 ? -0.002 7.733 -6.567 1.00 94.50 91 ASN A CA 1
ATOM 731 C C . ASN A 1 91 ? 1.301 7.205 -7.185 1.00 94.50 91 ASN A C 1
ATOM 733 O O . ASN A 1 91 ? 1.493 7.292 -8.397 1.00 94.50 91 ASN A O 1
ATOM 737 N N . ASP A 1 92 ? 2.181 6.620 -6.374 1.00 92.31 92 ASP A N 1
ATOM 738 C CA . ASP A 1 92 ? 3.453 6.060 -6.829 1.00 92.31 92 ASP A CA 1
ATOM 739 C C . ASP A 1 92 ? 3.282 4.863 -7.770 1.00 92.31 92 ASP A C 1
ATOM 741 O O . ASP A 1 92 ? 4.094 4.694 -8.690 1.00 92.31 92 ASP A O 1
ATOM 745 N N . ILE A 1 93 ? 2.254 4.037 -7.542 1.00 88.19 93 ILE A N 1
ATOM 746 C CA . ILE A 1 93 ? 1.861 2.949 -8.444 1.00 88.19 93 ILE A CA 1
ATOM 747 C C . ILE A 1 93 ? 1.341 3.542 -9.748 1.00 88.19 93 ILE A C 1
ATOM 749 O O . ILE A 1 93 ? 1.871 3.196 -10.800 1.00 88.19 93 ILE A O 1
ATOM 753 N N . ALA A 1 94 ? 0.389 4.478 -9.690 1.00 89.62 94 ALA A N 1
ATOM 754 C CA . ALA A 1 94 ? -0.201 5.085 -10.882 1.00 89.62 94 ALA A CA 1
ATOM 755 C C . ALA A 1 94 ? 0.866 5.718 -11.793 1.00 89.62 94 ALA A C 1
ATOM 757 O O . ALA A 1 94 ? 0.914 5.436 -12.985 1.00 89.62 94 ALA A O 1
ATOM 758 N N . VAL A 1 95 ? 1.806 6.478 -11.221 1.00 91.94 95 VAL A N 1
ATOM 759 C CA . VAL A 1 95 ? 2.917 7.085 -11.975 1.00 91.94 95 VAL A CA 1
ATOM 760 C C . VAL A 1 95 ? 3.796 6.032 -12.666 1.00 91.94 95 VAL A C 1
ATOM 762 O O . VAL A 1 95 ? 4.329 6.283 -13.749 1.00 91.94 95 VAL A O 1
ATOM 765 N N . ARG A 1 96 ? 4.000 4.861 -12.053 1.00 89.75 96 ARG A N 1
ATOM 766 C CA . ARG A 1 96 ? 4.812 3.776 -12.633 1.00 89.75 96 ARG A CA 1
ATOM 767 C C . ARG A 1 96 ? 4.046 2.965 -13.665 1.00 89.75 96 ARG A C 1
ATOM 769 O O . ARG A 1 96 ? 4.637 2.588 -14.673 1.00 89.75 96 ARG A O 1
ATOM 776 N N . GLU A 1 97 ? 2.760 2.729 -13.438 1.00 86.25 97 GLU A N 1
ATOM 777 C CA . GLU A 1 97 ? 1.863 2.110 -14.413 1.00 86.25 97 GLU A CA 1
ATOM 778 C C . GLU A 1 97 ? 1.756 2.970 -15.677 1.00 86.25 97 GLU A C 1
ATOM 780 O O . GLU A 1 97 ? 1.894 2.445 -16.782 1.00 86.25 97 GLU A O 1
ATOM 785 N N . ASP A 1 98 ? 1.628 4.292 -15.529 1.00 87.56 98 ASP A N 1
ATOM 786 C CA . ASP A 1 98 ? 1.614 5.230 -16.653 1.00 87.56 98 ASP A CA 1
ATOM 787 C C . ASP A 1 98 ? 2.922 5.144 -17.455 1.00 87.56 98 ASP A C 1
ATOM 789 O O . ASP A 1 98 ? 2.891 4.989 -18.676 1.00 87.56 98 ASP A O 1
ATOM 793 N N . LYS A 1 99 ? 4.085 5.140 -16.786 1.00 87.38 99 LYS A N 1
ATOM 794 C CA . LYS A 1 99 ? 5.394 4.954 -17.447 1.00 87.38 99 LYS A CA 1
ATOM 795 C C . LYS A 1 99 ? 5.513 3.609 -18.164 1.00 87.38 99 LYS A C 1
ATOM 797 O O . LYS A 1 99 ? 6.065 3.548 -19.263 1.00 87.38 99 LYS A O 1
ATOM 802 N N . LEU A 1 100 ? 5.009 2.540 -17.548 1.00 81.25 100 LEU A N 1
ATOM 803 C CA . LEU A 1 100 ? 5.026 1.200 -18.126 1.00 81.25 100 LEU A CA 1
ATOM 804 C C . LEU A 1 100 ? 4.155 1.143 -19.391 1.00 81.25 100 LEU A C 1
ATOM 806 O O . LEU A 1 100 ? 4.611 0.632 -20.407 1.00 81.25 100 LEU A O 1
ATOM 810 N N . SER A 1 101 ? 2.961 1.744 -19.358 1.00 77.44 101 SER A N 1
ATOM 811 C CA . SER A 1 101 ? 2.043 1.806 -20.505 1.00 77.44 101 SER A CA 1
ATOM 812 C C . SER A 1 101 ? 2.542 2.695 -21.649 1.00 77.44 101 SER A C 1
ATOM 814 O O . SER A 1 101 ? 2.450 2.307 -22.809 1.00 77.44 101 SER A O 1
ATOM 816 N N . ALA A 1 102 ? 3.160 3.841 -21.343 1.00 78.00 102 ALA A N 1
ATOM 817 C CA . ALA A 1 102 ? 3.760 4.719 -22.350 1.00 78.00 102 ALA A CA 1
ATOM 818 C C . ALA A 1 102 ? 4.918 4.039 -23.103 1.00 78.00 102 ALA A C 1
ATOM 820 O O . ALA A 1 102 ? 5.211 4.394 -24.241 1.00 78.00 102 ALA A O 1
ATOM 821 N N . SER A 1 103 ? 5.551 3.044 -22.474 1.00 64.06 103 SER A N 1
ATOM 822 C CA . SER A 1 103 ? 6.597 2.217 -23.080 1.00 64.06 103 SER A CA 1
ATOM 823 C C . SER A 1 103 ? 6.030 1.051 -23.912 1.00 64.06 103 SER A C 1
ATOM 825 O O . SER A 1 103 ? 6.775 0.426 -24.661 1.00 64.06 103 SER A O 1
ATOM 827 N N . ASP A 1 104 ? 4.734 0.736 -23.795 1.00 57.75 104 ASP A N 1
ATOM 828 C CA . ASP A 1 104 ? 4.051 -0.322 -24.560 1.00 57.75 104 ASP A CA 1
ATOM 829 C C . ASP A 1 104 ? 3.372 0.208 -25.847 1.00 57.75 104 ASP A C 1
ATOM 831 O O . ASP A 1 104 ? 3.163 -0.554 -26.786 1.00 57.75 104 ASP A O 1
ATOM 835 N N . ASP A 1 105 ? 3.071 1.511 -25.945 1.00 48.72 105 ASP A N 1
ATOM 836 C CA . ASP A 1 105 ? 2.418 2.125 -27.123 1.00 48.72 105 ASP A CA 1
ATOM 837 C C . ASP A 1 105 ? 3.379 2.513 -28.274 1.00 48.72 105 ASP A C 1
ATOM 839 O O . ASP A 1 105 ? 2.935 2.999 -29.316 1.00 48.72 105 ASP A O 1
ATOM 843 N N . GLY A 1 106 ? 4.687 2.267 -28.131 1.00 43.41 106 GLY A N 1
ATOM 844 C CA . GLY A 1 106 ? 5.703 2.535 -29.163 1.00 43.41 106 GLY A CA 1
ATOM 845 C C . GLY A 1 106 ? 5.679 1.596 -30.382 1.00 43.41 106 GLY A C 1
ATOM 846 O O . GLY A 1 106 ? 6.413 1.841 -31.335 1.00 43.41 106 GLY A O 1
ATOM 847 N N . ASP A 1 107 ? 4.837 0.557 -30.372 1.00 46.81 107 ASP A N 1
ATOM 848 C CA . ASP A 1 107 ? 4.742 -0.481 -31.417 1.00 46.81 107 ASP A CA 1
ATOM 849 C C . ASP A 1 107 ? 3.517 -0.330 -32.349 1.00 46.81 107 ASP A C 1
ATOM 851 O O . ASP A 1 107 ? 3.183 -1.243 -33.106 1.00 46.81 107 ASP A O 1
ATOM 855 N N . LYS A 1 108 ? 2.825 0.818 -32.350 1.00 38.09 108 LYS A N 1
ATOM 856 C CA . LYS A 1 108 ? 1.829 1.107 -33.398 1.00 38.09 108 LYS A CA 1
ATOM 857 C C . LYS A 1 108 ? 2.530 1.716 -34.605 1.00 38.09 108 LYS A C 1
ATOM 859 O O . LYS A 1 108 ? 2.638 2.934 -34.727 1.00 38.09 108 LYS A O 1
ATOM 864 N N . GLU A 1 109 ? 3.018 0.825 -35.466 1.00 39.06 109 GLU A N 1
ATOM 865 C CA . GLU A 1 109 ? 3.445 1.128 -36.829 1.00 39.06 109 GLU A CA 1
ATOM 866 C C . GLU A 1 109 ? 2.455 2.096 -37.499 1.00 39.06 109 GLU A C 1
ATOM 868 O O . GLU A 1 109 ? 1.232 1.922 -37.449 1.00 39.06 109 GLU A O 1
ATOM 873 N N . GLU A 1 110 ? 3.023 3.136 -38.111 1.00 37.22 110 GLU A N 1
ATOM 874 C CA . GLU A 1 110 ? 2.381 3.992 -39.105 1.00 37.22 110 GLU A CA 1
ATOM 875 C C . GLU A 1 110 ? 1.507 3.127 -40.030 1.00 37.22 110 GLU A C 1
ATOM 877 O O . GLU A 1 110 ? 1.982 2.089 -40.502 1.00 37.22 110 GLU A O 1
ATOM 882 N N . PRO A 1 111 ? 0.242 3.496 -40.305 1.00 36.31 111 PRO A N 1
ATOM 883 C CA . PRO A 1 111 ? -0.587 2.695 -41.186 1.00 36.31 111 PRO A CA 1
ATOM 884 C C . PRO A 1 111 ? 0.101 2.595 -42.546 1.00 36.31 111 PRO A C 1
ATOM 886 O O . PRO A 1 111 ? 0.291 3.599 -43.238 1.00 36.31 111 PRO A O 1
ATOM 889 N N . ALA A 1 112 ? 0.459 1.365 -42.914 1.00 42.56 112 ALA A N 1
ATOM 890 C CA . ALA A 1 112 ? 0.881 1.011 -44.252 1.00 42.56 112 ALA A CA 1
ATOM 891 C C . ALA A 1 112 ? -0.137 1.589 -45.242 1.00 42.56 112 ALA A C 1
ATOM 893 O O . ALA A 1 112 ? -1.299 1.174 -45.271 1.00 42.56 112 ALA A O 1
ATOM 894 N N . GLN A 1 113 ? 0.300 2.570 -46.036 1.00 38.88 113 GLN A N 1
ATOM 895 C CA . GLN A 1 113 ? -0.423 2.985 -47.229 1.00 38.88 113 GLN A CA 1
ATOM 896 C C . GLN A 1 113 ? -0.471 1.767 -48.149 1.00 38.88 113 GLN A C 1
ATOM 898 O O . GLN A 1 113 ? 0.490 1.458 -48.849 1.00 38.88 113 GLN A O 1
ATOM 903 N N . THR A 1 114 ? -1.578 1.036 -48.073 1.00 39.06 114 THR A N 1
ATOM 904 C CA . THR A 1 114 ? -1.888 -0.060 -48.977 1.00 39.06 114 THR A CA 1
ATOM 905 C C . THR A 1 114 ? -2.874 0.438 -50.019 1.00 39.06 114 THR A C 1
ATOM 907 O O . THR A 1 114 ? -3.979 0.876 -49.711 1.00 39.06 114 THR A O 1
ATOM 910 N N . ASP A 1 115 ? -2.379 0.349 -51.248 1.00 41.19 115 ASP A N 1
ATOM 911 C CA . ASP A 1 115 ? -3.061 -0.015 -52.481 1.00 41.19 115 ASP A CA 1
ATOM 912 C C . ASP A 1 115 ? -4.125 0.892 -53.099 1.00 41.19 115 ASP A C 1
ATOM 914 O O . ASP A 1 115 ? -5.138 1.268 -52.517 1.00 41.19 115 ASP A O 1
ATOM 918 N N . GLY A 1 116 ? -3.935 1.105 -54.404 1.00 36.56 116 GLY A N 1
ATOM 919 C CA . GLY A 1 116 ? -4.993 1.576 -55.283 1.00 36.56 116 GLY A CA 1
ATOM 920 C C . GLY A 1 116 ? -4.520 1.948 -56.678 1.00 36.56 116 GLY A C 1
ATOM 921 O O . GLY A 1 116 ? -4.598 3.108 -57.062 1.00 36.56 116 GLY A O 1
ATOM 922 N N . ALA A 1 117 ? -4.023 0.969 -57.434 1.00 43.59 117 ALA A N 1
ATOM 923 C CA . ALA A 1 117 ? -3.873 1.073 -58.880 1.00 43.59 117 ALA A CA 1
ATOM 924 C C . ALA A 1 117 ? -5.190 1.511 -59.556 1.00 43.59 117 ALA A C 1
ATOM 926 O O . ALA A 1 117 ? -6.259 1.038 -59.180 1.00 43.59 117 ALA A O 1
ATOM 927 N N . ASP A 1 118 ? -5.106 2.343 -60.596 1.00 42.25 118 ASP A N 1
ATOM 928 C CA . ASP A 1 118 ? -5.375 1.930 -61.984 1.00 42.25 118 ASP A CA 1
ATOM 929 C C . ASP A 1 118 ? -5.827 3.105 -62.878 1.00 42.25 118 ASP A C 1
ATOM 931 O O . ASP A 1 118 ? -6.715 3.892 -62.555 1.00 42.25 118 ASP A O 1
ATOM 935 N N . SER A 1 119 ? -5.270 3.080 -64.086 1.00 44.97 119 SER A N 1
ATOM 936 C CA . SER A 1 119 ? -5.848 3.531 -65.351 1.00 44.97 119 SER A CA 1
ATOM 937 C C . SER A 1 119 ? -5.710 4.996 -65.821 1.00 44.97 119 SER A C 1
ATOM 939 O O . SER A 1 119 ? -6.404 5.908 -65.395 1.00 44.97 119 SER A O 1
ATOM 941 N N . ARG A 1 120 ? -4.913 5.091 -66.899 1.00 43.62 120 ARG A N 1
ATOM 942 C CA . ARG A 1 120 ? -5.250 5.655 -68.225 1.00 43.62 120 ARG A CA 1
ATOM 943 C C . ARG A 1 120 ? -5.112 7.166 -68.483 1.00 43.62 120 ARG A C 1
ATOM 945 O O . ARG A 1 120 ? -5.842 7.987 -67.955 1.00 43.62 120 ARG A O 1
ATOM 952 N N . ASP A 1 121 ? -4.280 7.397 -69.504 1.00 45.16 121 ASP A N 1
ATOM 953 C CA . ASP A 1 121 ? -4.423 8.346 -70.620 1.00 45.16 121 ASP A CA 1
ATOM 954 C C . ASP A 1 121 ? -4.233 9.847 -70.353 1.00 45.16 121 ASP A C 1
ATOM 956 O O . ASP A 1 121 ? -5.044 10.494 -69.698 1.00 45.16 121 ASP A O 1
ATOM 960 N N . ASN A 1 122 ? -3.208 10.440 -70.982 1.00 40.06 122 ASN A N 1
ATOM 961 C CA . ASN A 1 122 ? -3.386 11.199 -72.233 1.00 40.06 122 ASN A CA 1
ATOM 962 C C . ASN A 1 122 ? -2.142 12.064 -72.536 1.00 40.06 122 ASN A C 1
ATOM 964 O O . ASN A 1 122 ? -1.930 13.080 -71.866 1.00 40.06 122 ASN A O 1
ATOM 968 N N . SER A 1 123 ? -1.360 11.685 -73.556 1.00 44.69 123 SER A N 1
ATOM 969 C CA . SER A 1 123 ? -0.784 12.529 -74.637 1.00 44.69 123 SER A CA 1
ATOM 970 C C . SER A 1 123 ? 0.393 11.834 -75.317 1.00 44.69 123 SER A C 1
ATOM 972 O O . SER A 1 123 ? 1.350 11.461 -74.602 1.00 44.69 123 SER A O 1
#

Organism: NCBI:txid1307761

pLDDT: mean 74.72, std 22.09, range [36.31, 97.56]

Foldseek 3Di:
DDPVVVVVVVVVPPPPPPPPPPDDDDPVVVLCVVLVVLVVVLVVLVVVLVVLVVVLVVVVCCVCPVVVHPDDDCPPPSNVVSVVSNVVSVVVNVVSVVVSVVSVPPPPPDPPPDDDDDDDDDD

Secondary structure (DSSP, 8-state):
--HHHHHHHHHHTSSSTTSS--S--SHHHHHHHHHHHHHHHHHHHHHHHHH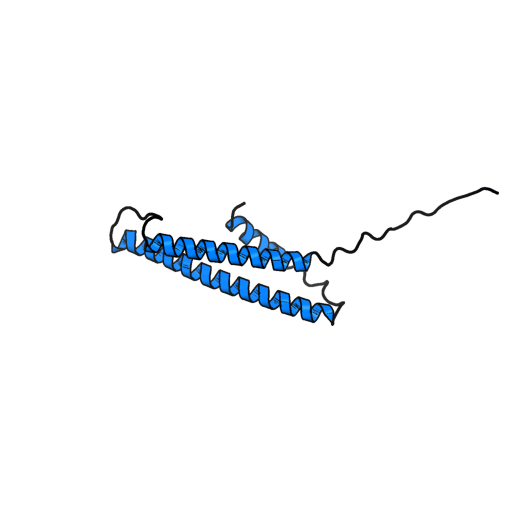HHHHHHHHHHIIIIIS--S---TTSHHHHHHHHHHHHHHHHHHHHHHHHHHTTGGG----------------

Radius of gyration: 24.78 Å; chains: 1; bounding box: 37×29×98 Å